Protein AF-D8RHY3-F1 (afdb_monomer_lite)

pLDDT: mean 90.08, std 8.73, range [43.44, 95.0]

InterPro domains:
  IPR000812 Transcription factor TFIIB [PTHR11618] (1-65)
  IPR013150 Transcription factor TFIIB, cyclin-like domain [PF00382] (1-64)
  IPR036915 Cyclin-like superfamily [SSF47954] (1-63)

Secondary structure (DSSP, 8-state):
-HHHHHHHHHHTTSSTTS-HHHHHHHHHHHHHHHTT----HHHHHHHHT--HHHHHHHHHHHHTSHHHHHHH--

Radius of gyration: 11.02 Å; chains: 1; bounding box: 23×24×29 Å

Foldseek 3Di:
DLVVQLVVCVVLVVPPPHDVLLSSLLSVVLVCVLVPHDDDLVNSCVVSVDDSVSNVVSNVSLCPDPNSVVSNVD

Sequence (74 aa):
TALRIVASMKRDWIQTGRKPSGVCGAALFVSAQIHGFECSKSDVVSVVHVCGDTLTKRLVEFGNTESGSLTVCI

Structure (mmCIF, N/CA/C/O backbone):
data_AF-D8RHY3-F1
#
_entry.id   AF-D8RHY3-F1
#
loop_
_atom_site.group_PDB
_atom_site.id
_atom_site.type_symbol
_atom_site.label_atom_id
_atom_site.label_alt_id
_atom_site.label_comp_id
_atom_site.label_asym_id
_atom_site.label_entity_id
_atom_site.label_seq_id
_atom_site.pdbx_PDB_ins_code
_atom_site.Cartn_x
_atom_site.Cartn_y
_atom_site.Cartn_z
_atom_site.occupancy
_atom_site.B_iso_or_equiv
_atom_site.auth_seq_id
_atom_site.auth_comp_id
_atom_site.auth_asym_id
_atom_site.auth_atom_id
_atom_site.pdbx_PDB_model_num
ATOM 1 N N . THR A 1 1 ? -14.710 -4.096 0.588 1.00 88.88 1 THR A N 1
ATOM 2 C CA . THR A 1 1 ? -13.839 -2.936 0.275 1.00 88.88 1 THR A CA 1
ATOM 3 C C . THR A 1 1 ? -12.542 -3.336 -0.417 1.00 88.88 1 THR A C 1
ATOM 5 O O . THR A 1 1 ? -12.293 -2.817 -1.497 1.00 88.88 1 THR A O 1
ATOM 8 N N . ALA A 1 2 ? -11.774 -4.310 0.095 1.00 92.25 2 ALA A N 1
ATOM 9 C CA . ALA A 1 2 ? -10.495 -4.747 -0.496 1.00 92.25 2 ALA A CA 1
ATOM 10 C C . ALA A 1 2 ? -10.544 -5.075 -2.005 1.00 92.25 2 ALA A C 1
ATOM 12 O O . ALA A 1 2 ? -9.721 -4.578 -2.764 1.00 92.25 2 ALA A O 1
ATOM 13 N N . LEU A 1 3 ? -11.545 -5.832 -2.476 1.00 94.25 3 LEU A N 1
ATOM 14 C CA . LEU A 1 3 ? -11.684 -6.159 -3.907 1.00 94.25 3 LEU A CA 1
ATOM 15 C C . LEU A 1 3 ? -11.838 -4.916 -4.803 1.00 94.25 3 LEU A C 1
ATOM 17 O O . LEU A 1 3 ? -11.304 -4.890 -5.910 1.00 94.25 3 LEU A O 1
ATOM 21 N N . ARG A 1 4 ? -12.521 -3.866 -4.318 1.00 93.50 4 ARG A N 1
ATOM 22 C CA . ARG A 1 4 ? -12.661 -2.590 -5.046 1.00 93.50 4 ARG A CA 1
ATOM 23 C C . ARG A 1 4 ? -11.319 -1.857 -5.122 1.00 93.50 4 ARG A C 1
ATOM 25 O O . ARG A 1 4 ? -10.995 -1.323 -6.177 1.00 93.50 4 ARG A O 1
ATOM 32 N N . ILE A 1 5 ? -10.523 -1.907 -4.050 1.00 94.12 5 ILE A N 1
ATOM 33 C CA . ILE A 1 5 ? -9.164 -1.344 -4.012 1.00 94.12 5 ILE A CA 1
ATOM 34 C C . ILE A 1 5 ? -8.245 -2.097 -4.980 1.00 94.12 5 ILE A C 1
ATOM 36 O O . ILE A 1 5 ? -7.582 -1.462 -5.791 1.00 94.12 5 ILE A O 1
ATOM 40 N N . VAL A 1 6 ? -8.266 -3.437 -4.989 1.00 94.88 6 VAL A N 1
ATOM 41 C CA . VAL A 1 6 ? -7.501 -4.240 -5.965 1.00 94.88 6 VAL A CA 1
ATOM 42 C C . VAL A 1 6 ? -7.896 -3.884 -7.398 1.00 94.88 6 VAL A C 1
ATOM 44 O O . VAL A 1 6 ? -7.028 -3.712 -8.251 1.00 94.88 6 VAL A O 1
ATOM 47 N N . ALA A 1 7 ? -9.196 -3.764 -7.680 1.00 94.06 7 ALA A N 1
ATOM 48 C CA . ALA A 1 7 ? -9.676 -3.370 -9.002 1.00 94.06 7 ALA A CA 1
ATOM 49 C C . ALA A 1 7 ? -9.202 -1.962 -9.397 1.00 94.06 7 ALA A C 1
ATOM 51 O O . ALA A 1 7 ? -8.932 -1.728 -10.572 1.00 94.06 7 ALA A O 1
ATOM 52 N N . SER A 1 8 ? -9.075 -1.046 -8.433 1.00 93.50 8 SER A N 1
ATOM 53 C CA . SER A 1 8 ? -8.474 0.268 -8.662 1.00 93.50 8 SER A CA 1
ATOM 54 C C . SER A 1 8 ? -6.985 0.166 -8.957 1.00 93.50 8 SER A C 1
ATOM 56 O O . SER A 1 8 ? -6.559 0.567 -10.028 1.00 93.50 8 SER A O 1
ATOM 58 N N . MET A 1 9 ? -6.214 -0.498 -8.091 1.00 94.38 9 MET A N 1
ATOM 59 C CA . MET A 1 9 ? -4.772 -0.699 -8.277 1.00 94.38 9 MET A CA 1
ATOM 60 C C . MET A 1 9 ? -4.435 -1.340 -9.633 1.00 94.38 9 MET A C 1
ATOM 62 O O . MET A 1 9 ? -3.400 -1.047 -10.226 1.00 94.38 9 MET A O 1
ATOM 66 N N . LYS A 1 10 ? -5.306 -2.216 -10.150 1.00 93.25 10 LYS A N 1
ATOM 67 C CA . LYS A 1 10 ? -5.176 -2.773 -11.504 1.00 93.25 10 LYS A CA 1
ATOM 68 C C . LYS A 1 10 ? -5.408 -1.730 -12.603 1.00 93.25 10 LYS A C 1
ATOM 70 O O . LYS A 1 10 ? -4.640 -1.711 -13.558 1.00 93.25 10 LYS A O 1
ATOM 75 N N . ARG A 1 11 ? -6.436 -0.882 -12.473 1.00 93.25 11 ARG A N 1
ATOM 76 C CA . ARG A 1 11 ? -6.719 0.226 -13.407 1.00 93.25 11 ARG A CA 1
ATOM 77 C C . ARG A 1 11 ? -5.613 1.281 -13.402 1.00 93.25 11 ARG A C 1
ATOM 79 O O . ARG A 1 11 ? -5.267 1.791 -14.458 1.00 93.25 11 ARG A O 1
ATOM 86 N N . ASP A 1 12 ? -5.005 1.506 -12.243 1.00 93.00 12 ASP A N 1
ATOM 87 C CA . ASP A 1 12 ? -3.893 2.436 -12.042 1.00 93.00 12 ASP A CA 1
ATOM 88 C C . ASP A 1 12 ? -2.518 1.826 -12.417 1.00 93.00 12 ASP A C 1
ATOM 90 O O . ASP A 1 12 ? -1.471 2.351 -12.050 1.00 93.00 12 ASP A O 1
ATOM 94 N N . TRP A 1 13 ? -2.493 0.689 -13.131 1.00 91.88 13 TRP A N 1
ATOM 95 C CA . TRP A 1 13 ? -1.278 0.003 -13.611 1.00 91.88 13 TRP A CA 1
ATOM 96 C C . TRP A 1 13 ? -0.276 -0.436 -12.525 1.00 91.88 13 TRP A C 1
ATOM 98 O O . TRP A 1 13 ? 0.864 -0.794 -12.822 1.00 91.88 13 TRP A O 1
ATOM 108 N N . ILE A 1 14 ? -0.698 -0.526 -11.261 1.00 93.31 14 ILE A N 1
ATOM 109 C CA . ILE A 1 14 ? 0.173 -0.915 -10.135 1.00 93.31 14 ILE A CA 1
ATOM 110 C C . ILE A 1 14 ? 0.529 -2.412 -10.188 1.00 93.31 14 ILE A C 1
ATOM 112 O O . ILE A 1 14 ? 1.571 -2.829 -9.675 1.00 93.31 14 ILE A O 1
ATOM 116 N N . GLN A 1 15 ? -0.308 -3.246 -10.813 1.00 90.69 15 GLN A N 1
ATOM 117 C CA . GLN A 1 15 ? -0.122 -4.704 -10.883 1.00 90.69 15 GLN A CA 1
ATOM 118 C C . GLN A 1 15 ? 0.649 -5.189 -12.122 1.00 90.69 15 GLN A C 1
ATOM 120 O O . GLN A 1 15 ? 1.199 -6.294 -12.106 1.00 90.69 15 GLN A O 1
ATOM 125 N N . THR A 1 16 ? 0.673 -4.415 -13.206 1.00 89.50 16 THR A N 1
ATOM 126 C CA . THR A 1 16 ? 1.167 -4.879 -14.510 1.00 89.50 16 THR A CA 1
ATOM 127 C C . THR A 1 16 ? 2.650 -5.250 -14.448 1.00 89.50 16 THR A C 1
ATOM 129 O O . THR A 1 16 ? 3.469 -4.462 -13.983 1.00 89.50 16 THR A O 1
ATOM 132 N N . GLY A 1 17 ? 2.997 -6.467 -14.889 1.00 88.94 17 GLY A N 1
ATOM 133 C CA . GLY A 1 17 ? 4.376 -6.983 -14.875 1.00 88.94 17 GLY A CA 1
ATOM 134 C C . GLY A 1 17 ? 4.945 -7.282 -13.481 1.00 88.94 17 GLY A C 1
ATOM 135 O O . GLY A 1 17 ? 6.147 -7.488 -13.337 1.00 88.94 17 GLY A O 1
ATOM 136 N N . ARG A 1 18 ? 4.112 -7.275 -12.433 1.00 88.12 18 ARG A N 1
ATOM 137 C CA . ARG A 1 18 ? 4.542 -7.388 -11.033 1.00 88.12 18 ARG A CA 1
ATOM 138 C C . ARG A 1 18 ? 3.764 -8.491 -10.309 1.00 88.12 18 ARG A C 1
ATOM 140 O O . ARG A 1 18 ? 2.681 -8.892 -10.731 1.00 88.12 18 ARG A O 1
ATOM 147 N N . LYS A 1 19 ? 4.316 -9.008 -9.204 1.00 89.19 19 LYS A N 1
ATOM 148 C CA . LYS A 1 19 ? 3.717 -10.136 -8.470 1.00 89.19 19 LYS A CA 1
ATOM 149 C C . LYS A 1 19 ? 2.386 -9.716 -7.810 1.00 89.19 19 LYS A C 1
ATOM 151 O O . LYS A 1 19 ? 2.372 -8.740 -7.055 1.00 89.19 19 LYS A O 1
ATOM 156 N N . PRO A 1 20 ? 1.275 -10.448 -8.030 1.00 91.75 20 PRO A N 1
ATOM 157 C CA . PRO A 1 20 ? -0.055 -10.042 -7.563 1.00 91.75 20 PRO A CA 1
ATOM 158 C C . PRO A 1 20 ? -0.210 -10.063 -6.035 1.00 91.75 20 PRO A C 1
ATOM 160 O O . PRO A 1 20 ? -1.032 -9.320 -5.500 1.00 91.75 20 PRO A O 1
ATOM 163 N N . SER A 1 21 ? 0.598 -10.855 -5.320 1.00 91.75 21 SER A N 1
ATOM 164 C CA . SER A 1 21 ? 0.553 -10.946 -3.854 1.00 91.75 21 SER A CA 1
ATOM 165 C C . SER A 1 21 ? 0.823 -9.603 -3.168 1.00 91.75 21 SER A C 1
ATOM 167 O O . SER A 1 21 ? 0.159 -9.276 -2.189 1.00 91.75 21 SER A O 1
ATOM 169 N N . GLY A 1 22 ? 1.722 -8.776 -3.717 1.00 92.88 22 GLY A N 1
ATOM 170 C CA . GLY A 1 22 ? 2.006 -7.447 -3.165 1.00 92.88 22 GLY A CA 1
ATOM 171 C C . GLY A 1 22 ? 0.820 -6.490 -3.290 1.00 92.88 22 GLY A C 1
ATOM 172 O O . GLY A 1 22 ? 0.537 -5.732 -2.368 1.00 92.88 22 GLY A O 1
ATOM 173 N N . VAL A 1 23 ? 0.093 -6.557 -4.410 1.00 94.50 23 VAL A N 1
ATOM 174 C CA . VAL A 1 23 ? -1.111 -5.744 -4.653 1.00 94.50 23 VAL A CA 1
ATOM 175 C C . VAL A 1 23 ? -2.251 -6.186 -3.739 1.00 94.50 23 VAL A C 1
ATOM 177 O O . VAL A 1 23 ? -2.924 -5.347 -3.148 1.00 94.50 23 VAL A O 1
ATOM 180 N N . CYS A 1 24 ? -2.436 -7.498 -3.572 1.00 94.75 24 CYS A N 1
ATOM 181 C CA . CYS A 1 24 ? -3.433 -8.033 -2.649 1.00 94.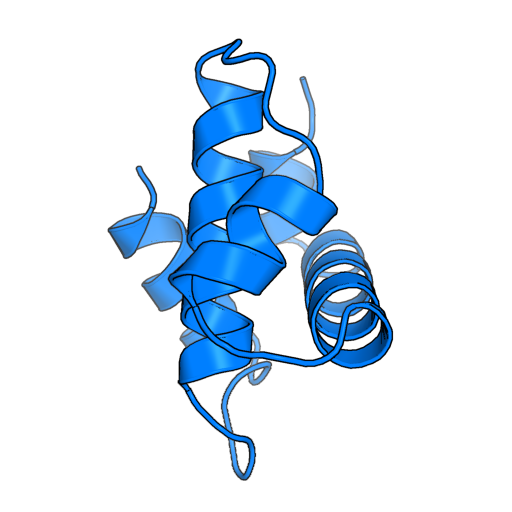75 24 CYS A CA 1
ATOM 182 C C . CYS A 1 24 ? -3.142 -7.623 -1.198 1.00 94.75 24 CYS A C 1
ATOM 184 O O . CYS A 1 24 ? -4.053 -7.176 -0.506 1.00 94.75 24 CYS A O 1
ATOM 186 N N . GLY A 1 25 ? -1.881 -7.712 -0.756 1.00 95.00 25 GLY A N 1
ATOM 187 C CA . GLY A 1 25 ? -1.468 -7.273 0.580 1.00 95.00 25 GLY A CA 1
ATOM 188 C C . GLY A 1 25 ? -1.690 -5.778 0.803 1.00 95.00 25 GLY A C 1
ATOM 189 O O . GLY A 1 25 ? -2.252 -5.383 1.820 1.00 95.00 25 GLY A O 1
ATOM 190 N N . ALA A 1 26 ? -1.338 -4.941 -0.175 1.00 94.75 26 ALA A N 1
ATOM 191 C CA . ALA A 1 26 ? -1.570 -3.501 -0.084 1.00 94.75 26 ALA A CA 1
ATOM 192 C C . ALA A 1 26 ? -3.065 -3.167 -0.007 1.00 94.75 26 ALA A C 1
ATOM 194 O O . ALA A 1 26 ? -3.481 -2.376 0.834 1.00 94.75 26 ALA A O 1
ATOM 195 N N . ALA A 1 27 ? -3.889 -3.805 -0.839 1.00 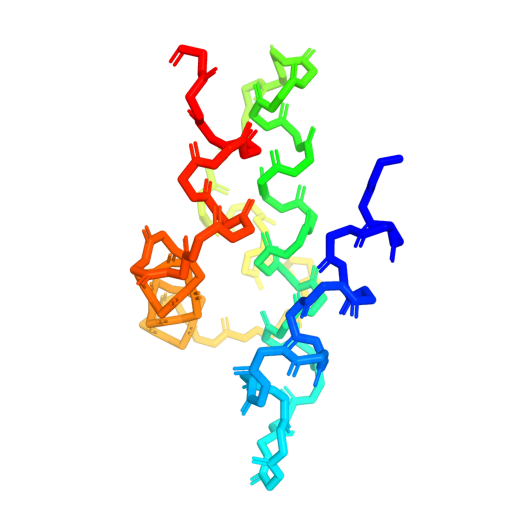94.94 27 ALA A N 1
ATOM 196 C CA . ALA A 1 27 ? -5.331 -3.600 -0.814 1.00 94.94 27 ALA A CA 1
ATOM 197 C C . ALA A 1 27 ? -5.980 -4.081 0.492 1.00 94.94 27 ALA A C 1
ATOM 199 O O . ALA A 1 27 ? -6.919 -3.447 0.973 1.00 94.94 27 ALA A O 1
ATOM 200 N N . LEU A 1 28 ? -5.480 -5.179 1.068 1.00 94.62 28 LEU A N 1
ATOM 201 C CA . LEU A 1 28 ? -5.932 -5.681 2.362 1.00 94.62 28 LEU A CA 1
ATOM 202 C C . LEU A 1 28 ? -5.607 -4.677 3.473 1.00 94.62 28 LEU A C 1
ATOM 204 O O . LEU A 1 28 ? -6.513 -4.285 4.206 1.00 94.62 28 LEU A O 1
ATOM 208 N N . PHE A 1 29 ? -4.363 -4.191 3.519 1.00 94.38 29 PHE A N 1
ATOM 209 C CA . PHE A 1 29 ? -3.915 -3.189 4.487 1.00 94.38 29 PHE A CA 1
ATOM 210 C C . PHE A 1 29 ? -4.740 -1.896 4.412 1.00 94.38 29 PHE A C 1
ATOM 212 O O . PHE A 1 29 ? -5.273 -1.438 5.417 1.00 94.38 29 PHE A O 1
ATOM 219 N N . VAL A 1 30 ? -4.926 -1.339 3.209 1.00 93.06 30 VAL A N 1
ATOM 220 C CA . VAL A 1 30 ? -5.743 -0.126 3.026 1.00 93.06 30 VAL A CA 1
ATOM 221 C C . VAL A 1 30 ? -7.191 -0.373 3.450 1.00 93.06 30 VAL A C 1
ATOM 223 O O . VAL A 1 30 ? -7.796 0.472 4.101 1.00 93.06 30 VAL A O 1
ATOM 226 N N . SER A 1 31 ? -7.758 -1.541 3.131 1.00 93.44 31 SER A N 1
ATOM 227 C CA . SER A 1 31 ? -9.122 -1.858 3.558 1.00 93.44 31 SER A CA 1
ATOM 228 C C . SER A 1 31 ? -9.267 -1.962 5.074 1.00 93.44 31 SER A C 1
ATOM 230 O O . SER A 1 31 ? -10.295 -1.550 5.597 1.00 93.44 31 SER A O 1
ATOM 232 N N . ALA A 1 32 ? -8.252 -2.478 5.768 1.00 93.06 32 ALA A N 1
ATOM 233 C CA . ALA A 1 32 ? -8.244 -2.575 7.219 1.00 93.06 32 ALA A CA 1
ATOM 234 C C . ALA A 1 32 ? -8.196 -1.182 7.869 1.00 93.06 32 ALA A C 1
ATOM 236 O O . ALA A 1 32 ? -9.005 -0.913 8.753 1.00 93.06 32 ALA A O 1
ATOM 237 N N . GLN A 1 33 ? -7.360 -0.275 7.346 1.00 89.88 33 GLN A N 1
ATOM 238 C CA . GLN A 1 33 ? -7.305 1.125 7.789 1.00 89.88 33 GLN A CA 1
ATOM 239 C C . GLN A 1 33 ? -8.648 1.848 7.620 1.00 89.88 33 GLN A C 1
ATOM 241 O O . GLN A 1 33 ? -9.099 2.516 8.543 1.00 89.88 33 GLN A O 1
ATOM 246 N N . ILE A 1 34 ? -9.321 1.672 6.476 1.00 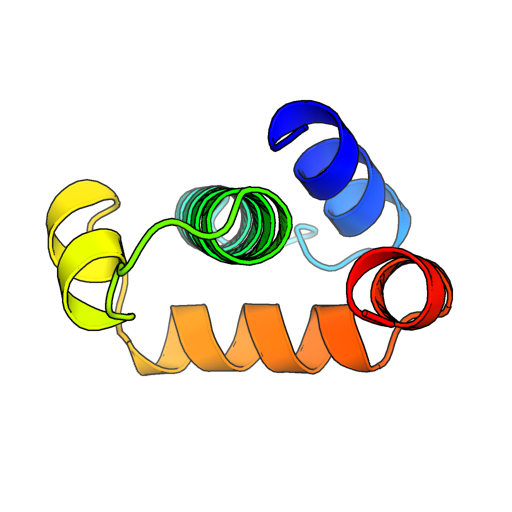90.75 34 ILE A N 1
ATOM 247 C CA . ILE A 1 34 ? -10.640 2.283 6.214 1.00 90.75 34 ILE A CA 1
ATOM 248 C C . ILE A 1 34 ? -11.690 1.839 7.237 1.00 90.75 34 ILE A C 1
ATOM 250 O O . ILE A 1 34 ? -12.578 2.609 7.590 1.00 90.75 34 ILE A O 1
ATOM 254 N N . HIS A 1 35 ? -11.607 0.593 7.699 1.00 90.94 35 HIS A N 1
ATOM 255 C CA . HIS A 1 35 ? -12.553 0.028 8.662 1.00 90.94 35 HIS A CA 1
ATOM 256 C C . HIS A 1 35 ? -12.098 0.180 10.122 1.00 90.94 35 HIS A C 1
ATOM 258 O O . HIS A 1 35 ? -12.758 -0.353 11.009 1.00 90.94 35 HIS A O 1
ATOM 264 N N . GLY A 1 36 ? -10.993 0.890 10.382 1.00 89.69 36 GLY A N 1
ATOM 265 C CA . GLY A 1 36 ? -10.490 1.148 11.735 1.00 89.69 36 GLY A CA 1
ATOM 266 C C . GLY A 1 36 ? -9.869 -0.064 12.434 1.00 89.69 36 GLY A C 1
ATOM 267 O O . GLY A 1 36 ? -9.812 -0.090 13.660 1.00 89.69 36 GLY A O 1
ATOM 268 N N . PHE A 1 37 ? -9.417 -1.079 11.690 1.00 91.56 37 PHE A N 1
ATOM 269 C CA . PHE A 1 37 ? -8.705 -2.213 12.280 1.00 91.56 37 PHE A CA 1
ATOM 270 C C . PHE A 1 37 ? -7.248 -1.855 12.568 1.00 91.56 37 PHE A C 1
ATOM 272 O O . PHE A 1 37 ? -6.520 -1.415 11.677 1.00 91.56 37 PHE A O 1
ATOM 279 N N . GLU A 1 38 ? -6.797 -2.145 13.786 1.00 88.94 38 GLU A N 1
ATOM 280 C CA . GLU A 1 38 ? -5.388 -2.054 14.159 1.00 88.94 38 GLU A CA 1
ATOM 281 C C . GLU A 1 38 ? -4.621 -3.237 13.554 1.00 88.94 38 GLU A C 1
ATOM 283 O O . GLU A 1 38 ? -4.596 -4.338 14.098 1.00 88.94 38 GLU A O 1
ATOM 288 N N . CYS A 1 39 ? -4.020 -3.021 12.383 1.00 89.75 39 CYS A N 1
ATOM 289 C CA . CYS A 1 39 ? -3.127 -3.984 11.750 1.00 89.75 39 CYS A CA 1
ATOM 290 C C . CYS A 1 39 ? -1.818 -3.302 11.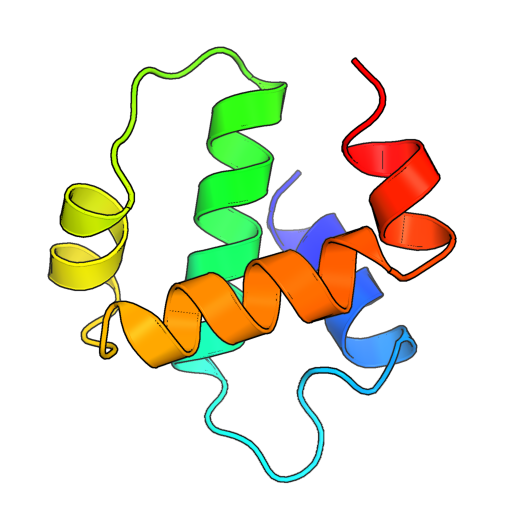353 1.00 89.75 39 CYS A C 1
ATOM 292 O O . CYS A 1 39 ? -1.802 -2.199 10.805 1.00 89.75 39 CYS A O 1
ATOM 294 N N . SER A 1 40 ? -0.695 -3.958 11.621 1.00 93.00 40 SER A N 1
ATOM 295 C CA . SER A 1 40 ? 0.614 -3.481 11.203 1.00 93.00 40 SER A CA 1
ATOM 296 C C . SER A 1 40 ? 0.967 -4.011 9.817 1.00 93.00 40 SER A C 1
ATOM 298 O O . SER A 1 40 ? 0.491 -5.053 9.358 1.00 93.00 40 SER A O 1
ATOM 300 N N . LYS A 1 41 ? 1.891 -3.326 9.140 1.00 91.75 41 LYS A N 1
ATOM 301 C CA . LYS A 1 41 ? 2.458 -3.806 7.870 1.00 91.75 41 LYS A CA 1
ATOM 302 C C . LYS A 1 41 ? 3.076 -5.201 8.023 1.00 91.75 41 LYS A C 1
ATOM 304 O O . LYS A 1 41 ? 2.988 -6.001 7.096 1.00 91.75 41 LYS A O 1
ATOM 309 N N . SER A 1 42 ? 3.664 -5.497 9.184 1.00 93.12 42 SER A N 1
ATOM 310 C CA . SER A 1 42 ? 4.250 -6.807 9.496 1.00 93.12 42 SER A CA 1
ATOM 311 C C . SER A 1 42 ? 3.206 -7.925 9.553 1.00 93.12 42 SER A C 1
ATOM 313 O O . SER A 1 42 ? 3.477 -9.022 9.066 1.00 93.12 42 SER A O 1
ATOM 315 N N . ASP A 1 43 ? 2.004 -7.638 10.064 1.00 93.56 43 ASP A N 1
ATOM 316 C CA . ASP A 1 43 ? 0.899 -8.605 10.120 1.00 93.56 43 ASP A CA 1
ATOM 317 C C . ASP A 1 43 ? 0.428 -8.970 8.713 1.00 93.56 43 ASP A C 1
ATOM 319 O O . ASP A 1 43 ? 0.168 -10.125 8.396 1.00 93.56 43 ASP A O 1
ATOM 323 N N . VAL A 1 44 ? 0.383 -7.987 7.816 1.00 93.44 44 VAL A N 1
ATOM 324 C CA . VAL A 1 44 ? 0.026 -8.231 6.417 1.00 93.44 44 VAL A CA 1
ATOM 325 C C . VAL A 1 44 ? 1.126 -9.011 5.697 1.00 93.44 44 VAL A C 1
ATOM 327 O O . VAL A 1 44 ? 0.835 -9.954 4.963 1.00 93.44 44 VAL A O 1
ATOM 330 N N . VAL A 1 45 ? 2.393 -8.652 5.916 1.00 94.19 45 VAL A N 1
ATOM 331 C CA . VAL A 1 45 ? 3.558 -9.338 5.332 1.00 94.19 45 VAL A CA 1
ATOM 332 C C . VAL A 1 45 ? 3.605 -10.817 5.717 1.00 94.19 45 VAL A C 1
ATOM 334 O O . VAL A 1 45 ? 3.889 -11.646 4.849 1.00 94.19 45 VAL A O 1
ATOM 337 N N . SER A 1 46 ? 3.300 -11.152 6.974 1.00 92.62 46 SER A N 1
ATOM 338 C CA . SER A 1 46 ? 3.301 -12.540 7.447 1.00 92.62 46 SER A CA 1
ATOM 339 C C . SER A 1 46 ? 2.230 -13.390 6.752 1.00 92.62 46 SER A C 1
ATOM 341 O O . SER A 1 46 ? 2.489 -14.551 6.449 1.00 92.62 46 SER A O 1
ATOM 343 N N . VAL A 1 47 ? 1.079 -12.794 6.418 1.00 91.81 47 VAL A N 1
ATOM 344 C CA . VAL A 1 47 ? -0.048 -13.469 5.755 1.00 91.81 47 VAL A CA 1
ATOM 345 C C . VAL A 1 47 ? 0.143 -13.590 4.241 1.00 91.81 47 VAL A C 1
ATOM 347 O O . VAL A 1 47 ? -0.119 -14.643 3.666 1.00 91.81 47 VAL A O 1
ATOM 350 N N . VAL A 1 48 ? 0.568 -12.520 3.556 1.00 90.25 48 VAL A N 1
ATOM 351 C CA . VAL A 1 48 ? 0.663 -12.514 2.078 1.00 90.25 48 VAL A CA 1
ATOM 352 C C . VAL A 1 48 ? 2.040 -12.907 1.538 1.00 90.25 48 VAL A C 1
ATOM 354 O O . VAL A 1 48 ? 2.223 -12.961 0.319 1.00 90.25 48 VAL A O 1
ATOM 357 N N . HIS A 1 49 ? 2.999 -13.180 2.428 1.00 91.19 49 HIS A N 1
ATOM 358 C CA . HIS A 1 49 ? 4.359 -13.619 2.111 1.00 91.19 49 HIS A CA 1
ATOM 359 C C . HIS A 1 49 ? 5.054 -12.727 1.066 1.00 91.19 49 HIS A C 1
ATOM 361 O O . HIS A 1 49 ? 5.522 -13.185 0.019 1.00 91.19 49 HIS A O 1
ATOM 367 N N . VAL A 1 50 ? 5.110 -11.419 1.337 1.00 91.81 50 VAL A N 1
ATOM 368 C CA . VAL A 1 50 ? 5.839 -10.437 0.513 1.00 91.81 50 VAL A CA 1
ATOM 369 C C . VAL A 1 50 ? 6.813 -9.637 1.362 1.00 91.81 50 VAL A C 1
ATOM 371 O O . VAL A 1 50 ? 6.570 -9.423 2.539 1.00 91.81 50 VAL A O 1
ATOM 374 N N . CYS A 1 51 ? 7.897 -9.141 0.768 1.00 92.62 51 CYS A N 1
ATOM 375 C CA . CYS A 1 51 ? 8.811 -8.256 1.487 1.00 92.62 51 CYS A CA 1
ATOM 376 C C . CYS A 1 51 ? 8.102 -6.954 1.922 1.00 92.62 51 CYS A C 1
ATOM 378 O O . CYS A 1 51 ? 7.320 -6.383 1.152 1.00 92.62 51 CYS A O 1
ATOM 380 N N . GLY A 1 52 ? 8.411 -6.454 3.123 1.00 91.62 52 GLY A N 1
ATOM 381 C CA . GLY A 1 52 ? 7.853 -5.206 3.660 1.00 91.62 52 GLY A CA 1
ATOM 382 C C . GLY A 1 52 ? 8.118 -3.987 2.770 1.00 91.62 52 GLY A C 1
ATOM 383 O O . GLY A 1 52 ?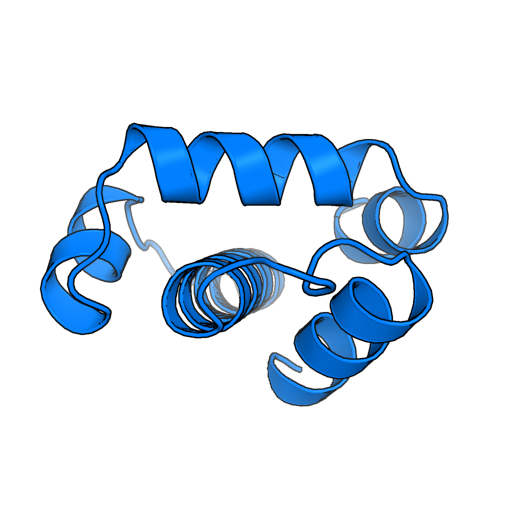 7.228 -3.150 2.589 1.00 91.62 52 GLY A O 1
ATOM 384 N N . ASP A 1 53 ? 9.281 -3.932 2.116 1.00 94.06 53 ASP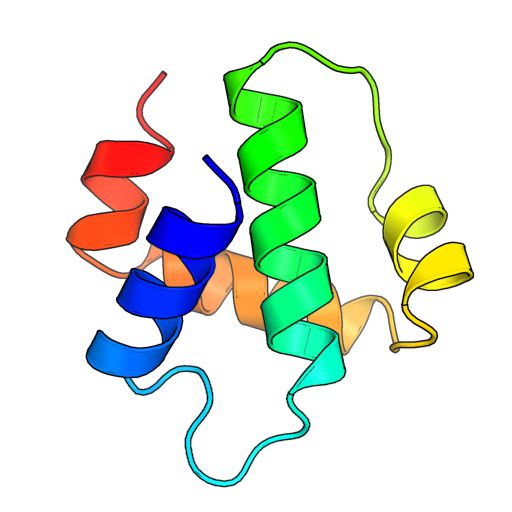 A N 1
ATOM 385 C CA . ASP A 1 53 ? 9.599 -2.898 1.123 1.00 94.06 53 ASP A CA 1
ATOM 386 C C . ASP A 1 53 ? 8.679 -2.971 -0.095 1.00 94.06 53 ASP A C 1
ATOM 388 O O . ASP A 1 53 ? 8.228 -1.952 -0.618 1.00 94.06 53 ASP A O 1
ATOM 392 N N . THR A 1 54 ? 8.341 -4.188 -0.534 1.00 93.62 54 THR A N 1
ATOM 393 C CA . THR A 1 54 ? 7.420 -4.388 -1.658 1.00 93.62 54 THR A CA 1
ATOM 394 C C . THR A 1 54 ? 6.026 -3.887 -1.304 1.00 93.62 54 THR A C 1
ATOM 396 O O . THR A 1 54 ? 5.420 -3.186 -2.116 1.00 93.62 54 THR A O 1
ATOM 399 N N . LEU A 1 55 ? 5.540 -4.204 -0.099 1.00 94.31 55 LEU A N 1
ATOM 400 C CA . LEU A 1 55 ? 4.253 -3.728 0.407 1.00 94.31 55 LEU A CA 1
ATOM 401 C C . LEU A 1 55 ? 4.233 -2.197 0.509 1.00 94.31 55 LEU A C 1
ATOM 403 O O . LEU A 1 55 ? 3.333 -1.558 -0.031 1.00 94.31 55 LEU A O 1
ATOM 407 N N . THR A 1 56 ? 5.256 -1.600 1.125 1.00 94.31 56 THR A N 1
ATOM 408 C CA . THR A 1 56 ? 5.365 -0.140 1.263 1.00 94.31 56 THR A CA 1
ATOM 409 C C . THR A 1 56 ? 5.405 0.545 -0.099 1.00 94.31 56 THR A C 1
ATOM 411 O O . THR A 1 56 ? 4.677 1.511 -0.315 1.00 94.31 56 THR A O 1
ATOM 414 N N . LYS A 1 57 ? 6.157 -0.001 -1.061 1.00 94.44 57 LYS A N 1
ATOM 415 C CA . LYS A 1 57 ? 6.205 0.523 -2.429 1.00 94.44 57 LYS A CA 1
ATOM 416 C C . LYS A 1 57 ? 4.831 0.519 -3.104 1.00 94.44 57 LYS A C 1
ATOM 418 O O . LYS A 1 57 ? 4.486 1.501 -3.749 1.00 94.44 57 LYS A O 1
ATOM 423 N N . ARG A 1 58 ? 4.020 -0.536 -2.925 1.00 94.56 58 ARG A N 1
ATOM 424 C CA . ARG A 1 58 ? 2.638 -0.572 -3.450 1.00 94.56 58 ARG A CA 1
ATOM 425 C C . ARG A 1 58 ? 1.739 0.481 -2.814 1.00 94.56 58 ARG A C 1
ATOM 427 O O . ARG A 1 58 ? 0.928 1.077 -3.512 1.00 94.56 58 ARG A O 1
ATOM 434 N N . LEU A 1 59 ? 1.852 0.661 -1.500 1.00 93.38 59 LEU A N 1
ATOM 435 C CA . LEU A 1 59 ? 1.037 1.616 -0.751 1.00 93.38 59 LEU A CA 1
ATOM 436 C C . LEU A 1 59 ? 1.346 3.054 -1.174 1.00 93.38 59 LEU A C 1
ATOM 438 O O . LEU A 1 59 ? 0.420 3.824 -1.396 1.00 93.38 59 LEU A O 1
ATOM 442 N N . VAL A 1 60 ? 2.628 3.385 -1.354 1.00 93.44 60 VAL A N 1
ATOM 443 C CA . VAL A 1 60 ? 3.059 4.695 -1.864 1.00 93.44 60 VAL A CA 1
ATOM 444 C C . VAL A 1 60 ? 2.591 4.906 -3.303 1.00 93.44 60 VAL A C 1
ATOM 446 O O . VAL A 1 60 ? 2.021 5.947 -3.607 1.00 93.44 60 VAL A O 1
ATOM 449 N N . GLU A 1 61 ? 2.773 3.912 -4.182 1.00 93.69 61 GLU A N 1
ATOM 450 C CA . GLU A 1 61 ? 2.269 3.978 -5.562 1.00 93.69 61 GLU A CA 1
ATOM 451 C C . GLU A 1 61 ? 0.760 4.236 -5.590 1.00 93.69 61 GLU A C 1
ATOM 453 O O . GLU A 1 61 ? 0.319 5.106 -6.330 1.00 93.69 61 GLU A O 1
ATOM 458 N N . PHE A 1 62 ? -0.017 3.547 -4.750 1.00 93.25 62 PHE A N 1
ATOM 459 C CA . PHE A 1 62 ? -1.459 3.755 -4.657 1.00 93.25 62 PHE A CA 1
ATOM 460 C C . PHE A 1 62 ? -1.822 5.127 -4.081 1.00 93.25 62 PHE A C 1
ATOM 462 O O . PHE A 1 62 ? -2.688 5.790 -4.639 1.00 93.25 62 PHE A O 1
ATOM 469 N N . GLY A 1 63 ? -1.143 5.595 -3.030 1.00 90.81 63 GLY A N 1
ATOM 470 C CA . GLY A 1 63 ? -1.374 6.922 -2.444 1.00 90.81 63 GLY A CA 1
ATOM 471 C C . GLY A 1 63 ? -1.115 8.085 -3.409 1.00 90.81 63 GLY A C 1
ATOM 472 O O . GLY A 1 63 ? -1.737 9.131 -3.274 1.00 90.81 63 GLY A O 1
ATOM 473 N N . ASN A 1 64 ? -0.264 7.880 -4.419 1.00 91.62 64 ASN A N 1
ATOM 474 C CA . ASN A 1 64 ? 0.009 8.859 -5.475 1.00 91.62 64 ASN A CA 1
ATOM 475 C C . ASN A 1 64 ? -1.014 8.835 -6.629 1.00 91.62 64 ASN A C 1
ATOM 477 O O . ASN A 1 64 ? -0.887 9.619 -7.567 1.00 91.62 64 ASN A O 1
ATOM 481 N N . THR A 1 65 ? -2.002 7.935 -6.603 1.00 91.31 65 THR A N 1
ATOM 482 C CA . THR A 1 65 ? -3.085 7.888 -7.603 1.00 91.31 65 THR A CA 1
ATOM 483 C C . THR A 1 65 ? -4.285 8.712 -7.148 1.00 91.31 65 THR A C 1
ATOM 485 O O . THR A 1 65 ? -4.543 8.831 -5.950 1.00 91.31 65 THR A O 1
ATOM 488 N N . GLU A 1 66 ? -5.083 9.213 -8.095 1.00 88.81 66 GLU A N 1
ATOM 489 C CA . GLU A 1 66 ? -6.350 9.901 -7.790 1.00 88.81 66 GLU A CA 1
ATOM 490 C C . GLU A 1 66 ? -7.299 8.992 -6.995 1.00 88.81 66 GLU A C 1
ATOM 492 O O . GLU A 1 66 ? -7.903 9.402 -6.003 1.00 88.81 66 GLU A O 1
ATOM 497 N N . SER A 1 67 ? -7.357 7.713 -7.375 1.00 85.75 67 SER A N 1
ATOM 498 C CA . SER A 1 67 ? -8.144 6.694 -6.686 1.00 85.75 67 SER A CA 1
ATOM 499 C C . SER A 1 67 ? -7.717 6.502 -5.228 1.00 85.75 67 SER A C 1
ATOM 501 O O . SER A 1 67 ? -8.567 6.363 -4.346 1.00 85.75 67 SER A O 1
ATOM 503 N N . GLY A 1 68 ? -6.408 6.478 -4.965 1.00 83.88 68 GLY A N 1
ATOM 504 C CA . GLY A 1 68 ? -5.855 6.344 -3.620 1.00 83.88 68 GLY A CA 1
ATOM 505 C C . GLY A 1 68 ? -6.045 7.597 -2.779 1.00 83.88 68 GLY A C 1
ATOM 506 O O . GLY A 1 68 ? -6.413 7.469 -1.615 1.00 83.88 68 GLY A O 1
ATOM 507 N N . SER A 1 69 ? -5.906 8.787 -3.367 1.00 82.38 69 SER A N 1
ATOM 508 C CA . SER A 1 69 ? -6.207 10.053 -2.690 1.00 82.38 69 SER A CA 1
ATOM 509 C C . SER A 1 69 ? -7.664 10.103 -2.218 1.00 82.38 69 SER A C 1
ATOM 511 O O . SER A 1 69 ? -7.916 10.405 -1.060 1.00 82.38 69 SER A O 1
ATOM 513 N N . LEU A 1 70 ? -8.622 9.683 -3.050 1.00 78.75 70 LEU A N 1
ATOM 514 C CA . LEU A 1 70 ? -10.045 9.638 -2.682 1.00 78.75 70 LEU A CA 1
ATOM 515 C C . LEU A 1 70 ? -10.392 8.540 -1.663 1.00 78.75 70 LEU A C 1
ATOM 517 O O . LEU A 1 70 ? -11.371 8.660 -0.935 1.00 78.75 70 LEU A O 1
ATOM 521 N N . THR A 1 71 ? -9.631 7.444 -1.644 1.00 74.50 71 THR A N 1
ATOM 522 C CA . THR A 1 71 ? -9.933 6.255 -0.825 1.00 74.50 71 THR A CA 1
ATOM 523 C C . THR A 1 71 ? -9.237 6.280 0.540 1.00 74.50 71 THR A C 1
ATOM 525 O O . THR A 1 71 ? -9.740 5.682 1.487 1.00 74.50 71 THR A O 1
ATOM 528 N N . VAL A 1 72 ? -8.074 6.932 0.633 1.00 64.00 72 VAL A N 1
ATOM 529 C CA . VAL A 1 72 ? -7.262 7.054 1.858 1.00 64.00 72 VAL A CA 1
ATOM 530 C C . VAL A 1 72 ? -7.481 8.406 2.549 1.00 64.00 72 VAL A C 1
ATOM 532 O O . VAL A 1 72 ? -7.035 8.572 3.676 1.00 64.00 72 VAL A O 1
ATOM 535 N N . CYS A 1 73 ? -8.201 9.352 1.931 1.00 49.00 73 CYS A N 1
ATOM 536 C CA . CYS A 1 73 ? -8.651 10.571 2.604 1.00 49.00 73 CYS A CA 1
ATOM 537 C C . CYS A 1 73 ? -9.839 10.264 3.534 1.00 49.00 73 CYS A C 1
ATOM 539 O O . CYS A 1 73 ? -11.006 10.469 3.201 1.00 49.00 73 CYS A O 1
ATOM 541 N N . ILE A 1 74 ? -9.477 9.706 4.687 1.00 43.44 74 ILE A N 1
ATOM 542 C CA . ILE A 1 74 ? -10.078 9.913 6.007 1.00 43.44 74 ILE A CA 1
ATOM 543 C C . ILE A 1 74 ? -9.060 10.683 6.843 1.00 43.44 74 ILE A C 1
ATOM 545 O O . ILE A 1 74 ? -7.848 10.416 6.670 1.00 43.44 74 ILE A O 1
#

Organism: Selaginella moellendorffii (NCBI:txid88036)